Protein AF-A0A2Z7D7C2-F1 (afdb_monomer)

Secondary structure (DSSP, 8-state):
---------EEEEEEEEETTEEEEEEEETT--HHHHHHHHHTT-TT--TTTEEEEEEETTTTEEEE--SHHHHHHHHHHHHHTT--EEEEEEEEHHHHHTT-S--

pLDDT: mean 86.75, std 18.04, range [38.31, 98.19]

Radius of gyration: 15.39 Å; Cα contacts (8 Å, |Δi|>4): 149; chains: 1; bounding box: 32×45×46 Å

Structure (mmCIF, N/CA/C/O backbone):
data_AF-A0A2Z7D7C2-F1
#
_entry.id   AF-A0A2Z7D7C2-F1
#
loop_
_atom_site.group_PDB
_atom_site.id
_atom_site.type_symbol
_atom_site.label_atom_id
_atom_site.label_alt_id
_atom_site.label_comp_id
_atom_site.label_asym_id
_atom_site.label_entity_id
_atom_site.label_seq_id
_atom_site.pdbx_PDB_ins_code
_atom_site.Cartn_x
_atom_site.Cartn_y
_atom_site.Cartn_z
_atom_site.occupancy
_atom_site.B_iso_or_equiv
_atom_site.auth_seq_id
_atom_site.auth_comp_id
_atom_site.auth_asym_id
_atom_site.auth_atom_id
_atom_site.pdbx_PDB_model_num
ATOM 1 N N . MET A 1 1 ? 14.404 25.573 -25.949 1.00 41.66 1 MET A N 1
ATOM 2 C CA . MET A 1 1 ? 14.067 24.137 -25.923 1.00 41.66 1 MET A CA 1
ATOM 3 C C . MET A 1 1 ? 14.056 23.727 -24.469 1.00 41.66 1 MET A C 1
ATOM 5 O O . MET A 1 1 ? 15.106 23.742 -23.842 1.00 41.66 1 MET A O 1
ATOM 9 N N . GLU A 1 2 ? 12.870 23.511 -23.913 1.00 38.31 2 GLU A N 1
ATOM 10 C CA . GLU A 1 2 ? 12.718 23.058 -22.533 1.00 38.31 2 GLU A CA 1
ATOM 11 C C . GLU A 1 2 ? 13.292 21.645 -22.419 1.00 38.31 2 GLU A C 1
ATOM 13 O O . GLU A 1 2 ? 12.878 20.728 -23.128 1.00 38.31 2 GLU A O 1
ATOM 18 N N . THR A 1 3 ? 14.293 21.471 -21.562 1.00 45.09 3 THR A N 1
ATOM 19 C CA . THR A 1 3 ? 14.849 20.163 -21.226 1.00 45.09 3 THR A CA 1
ATOM 20 C C . THR A 1 3 ? 13.867 19.440 -20.315 1.00 45.09 3 THR A C 1
ATOM 22 O O . THR A 1 3 ? 14.005 19.445 -19.093 1.00 45.09 3 THR A O 1
ATOM 25 N N . GLY A 1 4 ? 12.855 18.823 -20.919 1.00 46.72 4 GLY A N 1
ATOM 26 C CA . GLY A 1 4 ? 11.944 17.891 -20.265 1.00 46.72 4 GLY A CA 1
ATOM 27 C C . GLY A 1 4 ? 12.640 16.571 -19.934 1.00 46.72 4 GLY A C 1
ATOM 28 O O . GLY A 1 4 ? 12.298 15.534 -20.488 1.00 46.72 4 GLY A O 1
ATOM 29 N N . SER A 1 5 ? 13.621 16.591 -19.028 1.00 55.47 5 SER A N 1
ATOM 30 C CA . SER A 1 5 ? 14.161 15.378 -18.400 1.00 55.47 5 SER A CA 1
ATOM 31 C C . SER A 1 5 ? 13.303 15.011 -17.189 1.00 55.47 5 SER A C 1
ATOM 33 O O . SER A 1 5 ? 13.752 15.033 -16.046 1.00 55.47 5 SER A O 1
ATOM 35 N N . GLY A 1 6 ? 12.035 14.710 -17.445 1.00 47.75 6 GLY A N 1
ATOM 36 C CA . GLY A 1 6 ? 11.100 14.198 -16.452 1.00 47.75 6 GLY A CA 1
ATOM 37 C C . GLY A 1 6 ? 10.884 12.703 -16.638 1.00 47.75 6 GLY A C 1
ATOM 38 O O . GLY A 1 6 ? 9.745 12.285 -16.808 1.00 47.75 6 GLY A O 1
ATOM 39 N N . SER A 1 7 ? 11.952 11.894 -16.650 1.00 45.38 7 SER A N 1
ATOM 40 C CA . SER A 1 7 ? 11.800 10.444 -16.471 1.00 45.38 7 SER A CA 1
ATOM 41 C C . SER A 1 7 ? 11.319 10.225 -15.046 1.00 45.38 7 SER A C 1
ATOM 43 O O . SER A 1 7 ? 12.105 10.112 -14.107 1.00 45.38 7 SER A O 1
ATOM 45 N N . SER A 1 8 ? 10.010 10.270 -14.859 1.00 48.44 8 SER A N 1
ATOM 46 C CA . SER A 1 8 ? 9.410 10.022 -13.571 1.00 48.44 8 SER A CA 1
ATOM 47 C C . SER A 1 8 ? 9.656 8.553 -13.223 1.00 48.44 8 SER A C 1
ATOM 49 O O . SER A 1 8 ? 9.077 7.672 -13.851 1.00 48.44 8 SER A O 1
ATOM 51 N N . ASN A 1 9 ? 10.537 8.294 -12.252 1.00 63.00 9 ASN A N 1
ATOM 52 C CA . ASN A 1 9 ? 10.939 6.965 -11.760 1.00 63.00 9 ASN A CA 1
ATOM 53 C C . ASN A 1 9 ? 9.795 6.192 -11.052 1.00 63.00 9 ASN A C 1
ATOM 55 O O . ASN A 1 9 ? 10.037 5.420 -10.125 1.00 63.00 9 ASN A O 1
ATOM 59 N N . PHE A 1 10 ? 8.541 6.426 -11.440 1.00 61.34 10 PHE A N 1
ATOM 60 C CA . PHE A 1 10 ? 7.372 5.728 -10.921 1.00 61.34 10 PHE A CA 1
ATOM 61 C C . PHE A 1 10 ? 7.216 4.403 -11.652 1.00 61.34 10 PHE A C 1
ATOM 63 O O . PHE A 1 10 ? 7.248 4.353 -12.880 1.00 61.34 10 PHE A O 1
ATOM 70 N N . THR A 1 11 ? 7.051 3.329 -10.887 1.00 82.81 11 THR A N 1
ATOM 71 C CA . THR A 1 11 ? 6.969 1.974 -11.438 1.00 82.81 11 THR A CA 1
ATOM 72 C C . THR A 1 11 ? 5.533 1.465 -11.422 1.00 82.81 11 THR A C 1
ATOM 74 O O . THR A 1 11 ? 5.127 0.780 -12.357 1.00 82.81 11 THR A O 1
ATOM 77 N N . PHE A 1 12 ? 4.738 1.860 -10.422 1.00 94.75 12 PHE A N 1
ATOM 78 C CA . PHE A 1 12 ? 3.344 1.435 -10.297 1.00 94.75 12 PHE A CA 1
ATOM 79 C C . PHE A 1 12 ? 2.425 2.563 -9.845 1.00 94.75 12 PHE A C 1
ATOM 81 O O . PHE A 1 12 ? 2.830 3.483 -9.129 1.00 94.75 12 PHE A O 1
ATOM 88 N N . LEU A 1 13 ? 1.156 2.438 -10.217 1.00 96.50 13 LEU A N 1
ATOM 89 C CA . LEU A 1 13 ? 0.057 3.193 -9.641 1.00 96.50 13 LEU A CA 1
ATOM 90 C C . LEU A 1 13 ? -0.548 2.376 -8.490 1.00 96.50 13 LEU A C 1
ATOM 92 O O . LEU A 1 13 ? -1.051 1.276 -8.696 1.00 96.50 13 LEU A O 1
ATOM 96 N N . GLY A 1 14 ? -0.479 2.899 -7.272 1.00 97.00 14 GLY A N 1
ATOM 97 C CA . GLY A 1 14 ? -1.117 2.315 -6.100 1.00 97.00 14 GLY A CA 1
ATOM 98 C C . GLY A 1 14 ? -2.558 2.796 -5.963 1.00 97.00 14 GLY A C 1
ATOM 99 O O . GLY A 1 14 ? -2.795 4.002 -5.912 1.00 97.00 14 GLY A O 1
ATOM 100 N N . SER A 1 15 ? -3.495 1.860 -5.874 1.00 97.75 15 SER A N 1
ATOM 101 C CA . SER A 1 15 ? -4.925 2.096 -5.659 1.00 97.75 15 SER A CA 1
ATOM 102 C C . SER A 1 15 ? -5.271 1.631 -4.245 1.00 97.75 15 SER A C 1
ATOM 104 O O . SER A 1 15 ? -5.320 0.431 -4.010 1.00 97.75 15 SER A O 1
ATOM 106 N N . CYS A 1 16 ? -5.391 2.542 -3.272 1.00 98.19 16 CYS A N 1
ATOM 107 C CA . CYS A 1 16 ? -5.536 2.181 -1.855 1.00 98.19 16 CYS A CA 1
ATOM 108 C C . CYS A 1 16 ? -6.928 2.502 -1.310 1.00 98.19 16 CYS A C 1
ATOM 110 O O . CYS A 1 16 ? -7.300 3.671 -1.236 1.00 98.19 16 CYS A O 1
ATOM 112 N N . GLU A 1 17 ? -7.668 1.484 -0.886 1.00 98.00 17 GLU A N 1
ATOM 113 C CA . GLU A 1 17 ? -8.974 1.638 -0.240 1.00 98.00 17 GLU A CA 1
ATOM 114 C C . GLU A 1 17 ? -8.837 1.862 1.277 1.00 98.00 17 GLU A C 1
ATOM 116 O O . GLU A 1 17 ? -8.135 1.111 1.962 1.00 98.00 17 GLU A O 1
ATOM 121 N N . TYR A 1 18 ? -9.533 2.863 1.823 1.00 97.19 18 TYR A N 1
ATOM 122 C CA . TYR A 1 18 ? -9.721 3.046 3.267 1.00 97.19 18 TYR A CA 1
ATOM 123 C C . TYR A 1 18 ? -11.052 3.758 3.542 1.00 97.19 18 TYR A C 1
ATOM 125 O O . TYR A 1 18 ? -11.287 4.837 3.012 1.00 97.19 18 TYR A O 1
ATOM 133 N N . LYS A 1 19 ? -11.910 3.167 4.391 1.00 93.25 19 LYS A N 1
ATOM 134 C CA . LYS A 1 19 ? -13.252 3.685 4.746 1.00 93.25 19 LYS A CA 1
ATOM 135 C C . LYS A 1 19 ? -14.119 4.063 3.530 1.00 93.25 19 LYS A C 1
ATOM 137 O O . LYS A 1 19 ? -14.653 5.165 3.477 1.00 93.25 19 LYS A O 1
ATOM 142 N N . ASP A 1 20 ? -14.226 3.159 2.558 1.00 92.62 20 ASP A N 1
ATOM 143 C CA . ASP A 1 20 ? -14.993 3.359 1.317 1.00 92.62 20 ASP A CA 1
ATOM 144 C C . ASP A 1 20 ? -14.472 4.497 0.408 1.00 92.62 20 ASP A C 1
ATOM 146 O O . ASP A 1 20 ? -15.086 4.812 -0.612 1.00 92.62 20 ASP A O 1
ATOM 150 N N . GLU A 1 21 ? -13.313 5.084 0.724 1.00 96.75 21 GLU A N 1
ATOM 151 C CA . GLU A 1 21 ? -12.609 6.041 -0.127 1.00 96.75 21 GLU A CA 1
A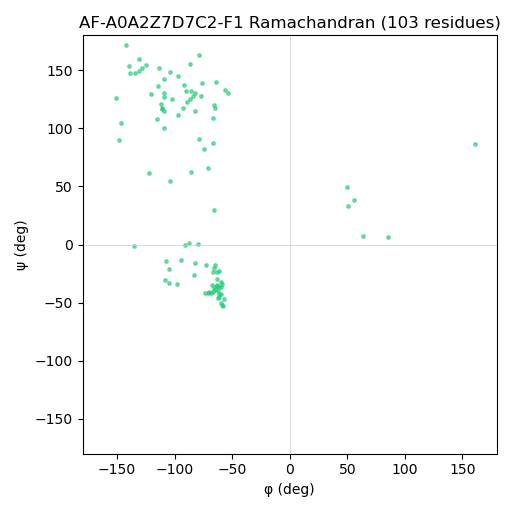TOM 152 C C . GLU A 1 21 ? -11.405 5.394 -0.818 1.00 96.75 21 GLU A C 1
ATOM 154 O O . GLU A 1 21 ? -10.745 4.505 -0.270 1.00 96.75 21 GLU A O 1
ATOM 159 N N . LEU A 1 22 ? -11.095 5.874 -2.028 1.00 97.81 22 LEU A N 1
ATOM 160 C CA . LEU A 1 2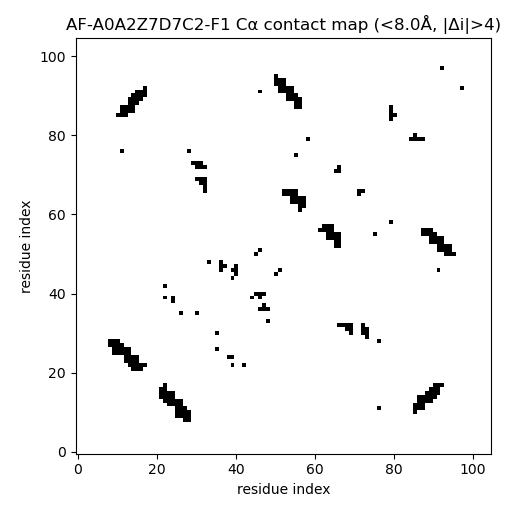2 ? -9.978 5.392 -2.835 1.00 97.81 22 LEU A CA 1
ATOM 161 C C . LEU A 1 22 ? -8.888 6.459 -2.972 1.00 97.81 22 LEU A C 1
ATOM 163 O O . LEU A 1 22 ? -9.106 7.537 -3.527 1.00 97.81 22 LEU A O 1
ATOM 167 N N . TYR A 1 23 ? -7.679 6.126 -2.527 1.00 97.81 23 TYR A N 1
ATOM 168 C CA . TYR A 1 23 ? -6.509 6.993 -2.580 1.00 97.81 23 TYR A CA 1
ATOM 169 C C . TYR A 1 23 ? -5.505 6.488 -3.616 1.00 97.81 23 TYR A C 1
ATOM 171 O O . TYR A 1 23 ? -4.885 5.437 -3.454 1.00 97.81 23 TYR A O 1
ATOM 179 N N . MET A 1 24 ? -5.296 7.283 -4.666 1.00 97.44 24 MET A N 1
ATOM 180 C CA . MET A 1 24 ? -4.332 6.979 -5.727 1.00 97.44 24 MET A CA 1
ATOM 181 C C . MET A 1 24 ? -2.948 7.537 -5.387 1.00 97.44 24 MET A C 1
ATOM 183 O O . MET A 1 24 ? -2.814 8.751 -5.207 1.00 97.44 24 MET A O 1
ATOM 187 N N . ILE A 1 25 ? -1.918 6.689 -5.331 1.00 96.06 25 ILE A N 1
ATOM 188 C CA . ILE A 1 25 ? -0.516 7.073 -5.081 1.00 96.06 25 ILE A CA 1
ATOM 189 C C . ILE A 1 25 ? 0.407 6.570 -6.194 1.00 96.06 25 ILE A C 1
ATOM 191 O O . ILE A 1 25 ? 0.131 5.552 -6.817 1.00 96.06 25 ILE A O 1
ATOM 195 N N . SER A 1 26 ? 1.539 7.234 -6.411 1.00 94.88 26 SER A N 1
ATOM 196 C CA . SER A 1 26 ? 2.615 6.672 -7.234 1.00 94.88 26 SER A CA 1
ATOM 197 C C . SER A 1 26 ? 3.577 5.876 -6.353 1.00 94.88 26 SER A C 1
ATOM 199 O O . SER A 1 26 ? 4.006 6.376 -5.313 1.00 94.88 26 SER A O 1
ATOM 201 N N . ILE A 1 27 ? 3.930 4.659 -6.770 1.00 94.94 27 ILE A N 1
ATOM 202 C CA . ILE A 1 27 ? 4.877 3.782 -6.072 1.00 94.94 27 ILE A CA 1
ATOM 203 C C . ILE A 1 27 ? 6.143 3.674 -6.925 1.00 94.94 27 ILE A C 1
ATOM 205 O O . ILE A 1 27 ? 6.109 3.187 -8.062 1.00 94.94 27 ILE A O 1
ATOM 209 N N . CYS A 1 28 ? 7.262 4.154 -6.387 1.00 88.81 28 CYS A N 1
ATOM 210 C CA . CYS A 1 28 ? 8.566 4.043 -7.038 1.00 88.81 28 CYS A CA 1
ATOM 211 C C . CYS A 1 28 ? 9.237 2.709 -6.700 1.00 88.81 28 CYS A C 1
ATOM 213 O O . CYS A 1 28 ? 9.021 2.139 -5.627 1.00 88.81 28 CYS A O 1
ATOM 215 N N . ASN A 1 29 ? 10.129 2.258 -7.581 1.00 80.62 29 ASN A N 1
ATOM 216 C CA . ASN A 1 29 ? 11.067 1.193 -7.245 1.00 80.62 29 ASN A CA 1
ATOM 217 C C . ASN A 1 29 ? 11.888 1.563 -6.003 1.00 80.62 29 ASN A C 1
ATOM 219 O O . ASN A 1 29 ? 12.435 2.662 -5.916 1.00 80.62 29 ASN A O 1
ATOM 223 N N . GLY A 1 30 ? 11.991 0.621 -5.065 1.00 85.06 30 GLY A N 1
ATOM 224 C CA . GLY A 1 30 ? 12.753 0.794 -3.827 1.00 85.06 30 GLY A CA 1
ATOM 225 C C . GLY A 1 30 ? 11.995 1.464 -2.680 1.00 85.06 30 GLY A C 1
ATOM 226 O O . GLY A 1 30 ? 12.618 1.714 -1.655 1.00 85.06 30 GLY A O 1
ATOM 227 N N . PHE A 1 31 ? 10.688 1.726 -2.818 1.00 92.75 31 PHE A N 1
ATOM 228 C CA . PHE A 1 31 ? 9.867 2.176 -1.690 1.00 92.75 31 PHE A CA 1
ATOM 229 C C . PHE A 1 31 ? 9.983 1.222 -0.494 1.00 92.75 31 PHE A C 1
ATOM 231 O O . PHE A 1 31 ? 9.792 0.013 -0.621 1.00 92.75 31 PHE A O 1
ATOM 238 N N . SER A 1 32 ? 10.235 1.802 0.671 1.00 96.75 32 SER A N 1
ATOM 239 C CA . SER A 1 32 ? 10.068 1.183 1.984 1.00 96.75 32 SER A CA 1
ATOM 240 C C . SER A 1 32 ? 8.596 1.179 2.406 1.00 96.75 32 SER A C 1
ATOM 242 O O . SER A 1 32 ? 7.771 1.964 1.920 1.00 96.75 32 SER A O 1
ATOM 244 N N . LEU A 1 33 ? 8.256 0.348 3.391 1.00 97.69 33 LEU A N 1
ATOM 245 C CA . LEU A 1 33 ? 6.935 0.362 4.016 1.00 97.69 33 LEU A CA 1
ATOM 246 C C . LEU A 1 33 ? 6.647 1.728 4.653 1.00 97.69 33 LEU A C 1
ATOM 248 O O . LEU A 1 33 ? 5.532 2.248 4.568 1.00 97.69 33 LEU A O 1
ATOM 252 N N . LYS A 1 34 ? 7.673 2.359 5.232 1.00 97.12 34 LYS A N 1
ATOM 253 C CA . LYS A 1 34 ? 7.573 3.714 5.783 1.00 97.12 34 LYS A CA 1
ATOM 254 C C . LYS A 1 34 ? 7.178 4.734 4.713 1.00 97.12 34 LYS A C 1
ATOM 256 O O . LYS A 1 34 ? 6.335 5.586 4.982 1.00 97.12 34 LYS A O 1
ATOM 261 N N . GLU A 1 35 ? 7.752 4.667 3.515 1.00 96.88 35 GLU A N 1
ATOM 262 C CA . GLU A 1 35 ? 7.420 5.589 2.420 1.00 96.88 35 GLU A CA 1
ATOM 263 C C . GLU A 1 35 ? 5.999 5.395 1.891 1.00 96.88 35 GLU A C 1
ATOM 265 O O . GLU A 1 35 ? 5.334 6.390 1.584 1.00 96.88 35 GLU A O 1
ATOM 270 N N . LEU A 1 36 ? 5.492 4.156 1.857 1.00 97.12 36 LEU A N 1
ATOM 271 C CA . LEU A 1 36 ? 4.080 3.897 1.554 1.00 97.12 36 LEU A CA 1
ATOM 272 C C . LEU A 1 36 ? 3.163 4.587 2.568 1.00 97.12 36 LEU A C 1
ATOM 274 O O . LEU A 1 36 ? 2.275 5.346 2.173 1.00 97.12 36 LEU A O 1
ATOM 278 N N . PHE A 1 37 ? 3.415 4.394 3.866 1.00 97.75 37 PHE A N 1
ATOM 279 C CA . PHE A 1 37 ? 2.646 5.061 4.919 1.00 97.75 37 PHE A CA 1
ATOM 280 C C . PHE A 1 37 ? 2.758 6.584 4.850 1.00 97.75 37 PHE A C 1
ATOM 282 O O . PHE A 1 37 ? 1.747 7.263 4.970 1.00 97.75 37 PHE A O 1
ATOM 289 N N . LEU A 1 38 ? 3.948 7.143 4.618 1.00 97.00 38 LEU A N 1
ATOM 290 C CA . LEU A 1 38 ? 4.119 8.594 4.484 1.00 97.00 38 LEU A CA 1
ATOM 291 C C . LEU A 1 38 ? 3.346 9.152 3.282 1.00 97.00 38 LEU A C 1
ATOM 293 O O . LEU A 1 38 ? 2.754 10.225 3.373 1.00 97.00 38 LEU A O 1
ATOM 297 N N . THR A 1 39 ? 3.341 8.437 2.158 1.00 96.50 39 THR A N 1
ATOM 298 C CA . THR A 1 39 ? 2.661 8.878 0.934 1.00 96.50 39 THR A CA 1
ATOM 299 C C . THR A 1 39 ? 1.142 8.820 1.084 1.00 96.50 39 THR A C 1
ATOM 301 O O . THR A 1 39 ? 0.456 9.759 0.680 1.00 96.50 39 THR A O 1
ATOM 304 N N . LEU A 1 40 ? 0.614 7.758 1.699 1.00 97.31 40 LEU A N 1
ATOM 305 C CA . LEU A 1 40 ? -0.813 7.638 2.010 1.00 97.31 40 LEU A CA 1
ATOM 306 C C . LEU A 1 40 ? -1.242 8.610 3.112 1.00 97.31 40 LEU A C 1
ATOM 308 O O . LEU A 1 40 ? -2.265 9.270 2.967 1.00 97.31 40 LEU A O 1
ATOM 312 N N . GLY A 1 41 ? -0.427 8.777 4.154 1.00 96.75 41 GLY A N 1
ATOM 313 C CA . GLY A 1 41 ? -0.674 9.695 5.266 1.00 96.75 41 GLY A CA 1
ATOM 314 C C . GLY A 1 41 ? -0.799 11.157 4.831 1.00 96.75 41 GLY A C 1
ATOM 315 O O . GLY A 1 41 ? -1.602 11.900 5.381 1.00 96.75 41 GLY A O 1
ATOM 316 N N . ARG A 1 42 ? -0.077 11.566 3.775 1.00 96.31 42 ARG A N 1
ATOM 317 C CA . ARG A 1 42 ? -0.241 12.893 3.144 1.00 96.31 42 ARG A CA 1
ATOM 318 C C . ARG A 1 42 ? -1.601 13.089 2.464 1.00 96.31 42 ARG A C 1
ATOM 320 O O . ARG A 1 42 ? -1.966 14.226 2.189 1.00 96.31 42 ARG A O 1
ATOM 327 N N . LYS A 1 43 ? -2.308 12.006 2.129 1.00 96.31 43 LYS A N 1
ATOM 328 C CA . LYS A 1 43 ? -3.657 12.039 1.540 1.00 96.31 43 LYS A CA 1
ATOM 329 C C . LYS A 1 43 ? -4.746 11.827 2.587 1.00 96.31 43 LYS A C 1
ATOM 331 O O . LYS A 1 43 ? -5.817 12.402 2.451 1.00 96.31 43 LYS A O 1
ATOM 336 N N . CYS A 1 44 ? -4.468 11.014 3.603 1.00 96.31 44 CYS A N 1
ATOM 337 C CA . CYS A 1 44 ? -5.370 10.717 4.707 1.00 96.31 44 CYS A CA 1
ATOM 338 C C . CYS A 1 44 ? -4.557 10.497 5.988 1.00 96.31 44 CYS A C 1
ATOM 340 O O . CYS A 1 44 ? -3.940 9.446 6.159 1.00 96.31 44 CYS A O 1
ATOM 342 N N . GLU A 1 45 ? -4.565 11.477 6.896 1.00 94.25 45 GLU A N 1
ATOM 343 C CA . GLU A 1 45 ? -3.751 11.476 8.127 1.00 94.25 45 GLU A CA 1
ATOM 344 C C . GLU A 1 45 ? -4.068 10.304 9.070 1.00 94.25 45 GLU A C 1
ATOM 346 O O . GLU A 1 45 ? -3.230 9.891 9.873 1.00 94.25 45 GLU A O 1
ATOM 351 N N . GLU A 1 46 ? -5.268 9.727 8.956 1.00 94.75 46 GLU A N 1
ATOM 352 C CA . GLU A 1 46 ? -5.653 8.531 9.704 1.00 94.75 46 GLU A CA 1
ATOM 353 C C . GLU A 1 46 ? -4.867 7.278 9.290 1.00 94.75 46 GLU A C 1
ATOM 355 O O . GLU A 1 46 ? -4.748 6.340 10.086 1.00 94.75 46 GLU A O 1
ATOM 360 N N . ILE A 1 47 ? -4.329 7.246 8.064 1.00 96.25 47 ILE A N 1
ATOM 361 C CA . ILE A 1 47 ? -3.501 6.146 7.571 1.00 96.25 47 ILE A CA 1
ATOM 362 C C . ILE A 1 47 ? -2.090 6.304 8.135 1.00 96.25 47 ILE A C 1
ATOM 364 O O . ILE A 1 47 ? -1.213 6.936 7.548 1.00 96.25 47 ILE A O 1
ATOM 368 N N . SER A 1 48 ? -1.869 5.681 9.290 1.00 95.19 48 SER A N 1
ATOM 369 C CA . SER A 1 48 ? -0.586 5.668 9.985 1.00 95.19 48 SER A CA 1
ATOM 370 C C . SER A 1 48 ? -0.156 4.242 10.343 1.00 95.19 48 SER A C 1
ATOM 372 O O . SER A 1 48 ? -1.009 3.377 10.582 1.00 95.19 48 SER A O 1
ATOM 374 N N . PRO A 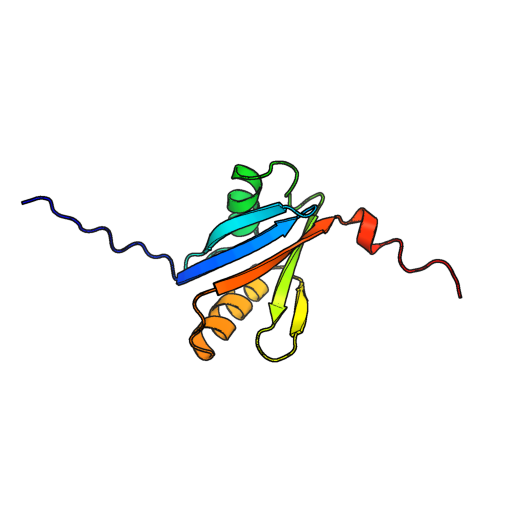1 49 ? 1.159 3.975 10.451 1.00 94.44 49 PRO A N 1
ATOM 375 C CA . PRO A 1 49 ? 1.653 2.657 10.840 1.00 94.44 49 PRO A CA 1
ATOM 376 C C . PRO A 1 49 ? 1.256 2.282 12.272 1.00 94.44 49 PRO A C 1
ATOM 378 O O . PRO A 1 49 ? 1.303 1.108 12.636 1.00 94.44 49 PRO A O 1
ATOM 381 N N . GLN A 1 50 ? 0.857 3.248 13.107 1.00 92.56 50 GLN A N 1
ATOM 382 C CA . GLN A 1 50 ? 0.365 2.991 14.459 1.00 92.56 50 GLN A CA 1
ATOM 383 C C . GLN A 1 50 ? -1.039 2.387 14.433 1.00 92.56 50 GLN A C 1
ATOM 385 O O . GLN A 1 50 ? -1.278 1.416 15.149 1.00 92.56 50 GLN A O 1
ATOM 390 N N . ASN A 1 51 ? -1.921 2.892 13.568 1.00 92.19 51 ASN A N 1
ATOM 391 C CA . ASN A 1 51 ? -3.357 2.607 13.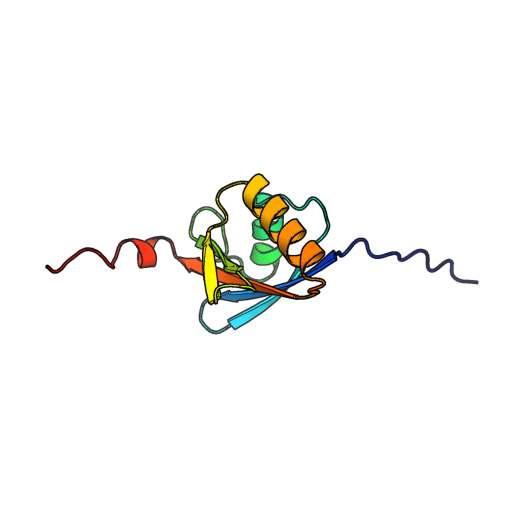625 1.00 92.19 51 ASN A CA 1
ATOM 392 C C . ASN A 1 51 ? -3.831 1.622 12.552 1.00 92.19 51 ASN A C 1
ATOM 394 O O . ASN A 1 51 ? -4.889 1.009 12.702 1.00 92.19 51 ASN A O 1
ATOM 398 N N . VAL A 1 52 ? -3.062 1.468 11.473 1.00 96.00 52 VAL A N 1
ATOM 399 C CA . VAL A 1 52 ? -3.513 0.810 10.247 1.00 96.00 52 VAL A CA 1
ATOM 400 C C . VAL A 1 52 ? -2.500 -0.238 9.790 1.00 96.00 52 VAL A C 1
ATOM 402 O O . VAL A 1 52 ? -1.299 -0.120 10.028 1.00 96.00 52 VAL A O 1
ATOM 405 N N . ILE A 1 53 ? -3.004 -1.287 9.151 1.00 96.62 53 ILE A N 1
ATOM 406 C CA . ILE A 1 53 ? -2.241 -2.326 8.464 1.00 96.62 53 ILE A CA 1
ATOM 407 C C . ILE A 1 53 ? -2.464 -2.137 6.968 1.00 96.62 53 ILE A C 1
ATOM 409 O O . ILE A 1 53 ? -3.608 -2.029 6.525 1.00 96.62 53 ILE A O 1
ATOM 413 N N . LEU A 1 54 ? -1.381 -2.119 6.193 1.00 98.12 54 LEU A N 1
ATOM 414 C CA . LEU A 1 54 ? -1.459 -2.101 4.737 1.00 98.12 54 LEU A CA 1
ATOM 415 C C . LEU A 1 54 ? -1.439 -3.524 4.194 1.00 98.12 54 LEU A C 1
ATOM 417 O O . LEU A 1 54 ? -0.664 -4.373 4.639 1.00 98.12 54 LEU A O 1
ATOM 421 N N . GLN A 1 55 ? -2.302 -3.775 3.219 1.00 98.19 55 GLN A N 1
ATOM 422 C CA . GLN A 1 55 ? -2.358 -5.037 2.499 1.00 98.19 55 GLN A CA 1
ATOM 423 C C . GLN A 1 55 ? -2.467 -4.768 1.003 1.00 98.19 55 GLN A C 1
ATOM 425 O O . GLN A 1 55 ? -3.115 -3.800 0.615 1.00 98.19 55 GLN A O 1
ATOM 430 N N . TYR A 1 56 ? -1.902 -5.639 0.171 1.00 97.94 56 TYR A N 1
ATOM 431 C CA . TYR A 1 56 ? -2.106 -5.611 -1.279 1.00 97.94 56 TYR A CA 1
ATOM 432 C C . TYR A 1 56 ? -2.872 -6.845 -1.753 1.00 97.94 56 TYR A C 1
ATOM 434 O O . TYR A 1 56 ? -2.803 -7.907 -1.131 1.00 97.94 56 TYR A O 1
ATOM 442 N N . LEU A 1 57 ? -3.610 -6.715 -2.851 1.00 97.69 57 LEU A N 1
ATOM 443 C CA . LEU A 1 57 ? -4.308 -7.827 -3.481 1.00 97.69 57 LEU A CA 1
ATOM 444 C C . LEU A 1 57 ? -3.334 -8.603 -4.371 1.00 97.69 57 LEU A C 1
ATOM 446 O O . LEU A 1 57 ? -2.855 -8.096 -5.381 1.00 97.69 57 LEU A O 1
ATOM 450 N N . ALA A 1 58 ? -3.049 -9.857 -4.022 1.00 96.06 58 ALA A N 1
ATOM 451 C CA . ALA A 1 58 ? -2.193 -10.712 -4.828 1.00 96.06 58 ALA A CA 1
ATOM 452 C C . ALA A 1 58 ? -2.857 -11.004 -6.191 1.00 96.06 58 ALA A C 1
ATOM 454 O O . ALA A 1 58 ? -3.893 -11.687 -6.231 1.00 96.06 58 ALA A O 1
ATOM 455 N N . PRO A 1 59 ? -2.247 -10.584 -7.317 1.00 92.75 59 PRO A N 1
ATOM 456 C CA . PRO A 1 59 ? -2.887 -10.614 -8.637 1.00 92.75 59 PRO A CA 1
ATOM 457 C C . PRO A 1 59 ? -3.243 -12.022 -9.136 1.00 92.75 59 PRO A C 1
ATOM 459 O O . PRO A 1 59 ? -4.148 -12.191 -9.945 1.00 92.75 59 PRO A O 1
ATOM 462 N N . HIS A 1 60 ? -2.560 -13.052 -8.635 1.00 89.81 60 HIS A N 1
ATOM 463 C CA . HIS A 1 60 ? -2.732 -14.440 -9.066 1.00 89.81 60 HIS A CA 1
ATOM 464 C C . HIS A 1 60 ? -3.712 -15.247 -8.198 1.00 89.81 60 HIS A C 1
ATOM 466 O O . HIS A 1 60 ? -4.088 -16.354 -8.582 1.00 89.81 60 HIS A O 1
ATOM 472 N N . ARG A 1 61 ? -4.103 -14.746 -7.016 1.00 87.38 61 ARG A N 1
ATOM 473 C CA . ARG A 1 61 ? -4.869 -15.535 -6.029 1.00 87.38 61 ARG A CA 1
ATOM 474 C C . ARG A 1 61 ? -6.054 -14.822 -5.382 1.00 87.3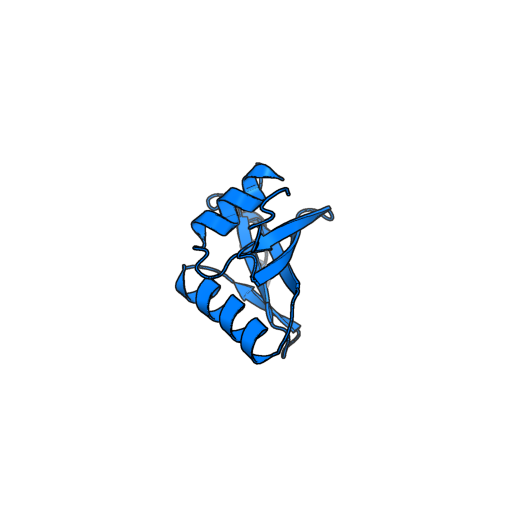8 61 ARG A C 1
ATOM 476 O O . ARG A 1 61 ? -6.758 -15.463 -4.613 1.00 87.38 61 ARG A O 1
ATOM 483 N N . LYS A 1 62 ? -6.320 -13.548 -5.705 1.00 84.12 62 LYS A N 1
ATOM 484 C CA . LYS A 1 62 ? -7.395 -12.739 -5.083 1.00 84.12 62 LYS A CA 1
ATOM 485 C C . LYS A 1 62 ? -7.359 -12.778 -3.543 1.00 84.12 62 LYS A C 1
ATOM 487 O O . LYS A 1 62 ? -8.394 -12.742 -2.884 1.00 84.12 62 LYS A O 1
ATOM 492 N N . LEU A 1 63 ? -6.159 -12.878 -2.973 1.00 94.88 63 LEU A N 1
ATOM 493 C CA . LEU A 1 63 ? -5.919 -12.865 -1.532 1.00 94.88 63 LEU A CA 1
ATOM 494 C C . LEU A 1 63 ? -5.243 -11.558 -1.149 1.00 94.88 63 LEU A C 1
ATOM 496 O O . LEU A 1 63 ? -4.377 -11.082 -1.879 1.00 94.88 63 LEU A O 1
ATOM 500 N N . TYR A 1 64 ? -5.602 -11.014 0.010 1.00 96.44 64 TYR A N 1
ATOM 501 C CA . TYR A 1 64 ? -4.891 -9.875 0.573 1.00 96.44 64 TYR A CA 1
ATOM 502 C C . TYR A 1 64 ? -3.664 -10.345 1.343 1.00 96.44 64 TYR A C 1
ATOM 504 O O . TYR A 1 64 ? -3.766 -11.194 2.229 1.00 96.44 64 TYR A O 1
ATOM 512 N N . VAL A 1 65 ? -2.517 -9.768 1.007 1.00 97.50 65 VAL A N 1
ATOM 513 C CA . VAL A 1 65 ? -1.225 -10.040 1.633 1.00 97.50 65 VAL A CA 1
ATOM 514 C C . VAL A 1 65 ? -0.827 -8.821 2.452 1.00 97.50 65 VAL A C 1
ATOM 516 O O . VAL A 1 65 ? -0.841 -7.703 1.943 1.00 97.50 65 VAL A O 1
ATOM 519 N N . THR A 1 66 ? -0.506 -9.033 3.726 1.00 97.62 66 THR A N 1
ATOM 520 C CA . THR A 1 66 ? -0.092 -7.968 4.647 1.00 97.62 66 THR A CA 1
ATOM 521 C C . THR A 1 66 ? 1.345 -7.531 4.385 1.00 97.62 66 THR A C 1
ATOM 523 O O . THR A 1 66 ? 2.205 -8.379 4.180 1.00 97.62 66 THR A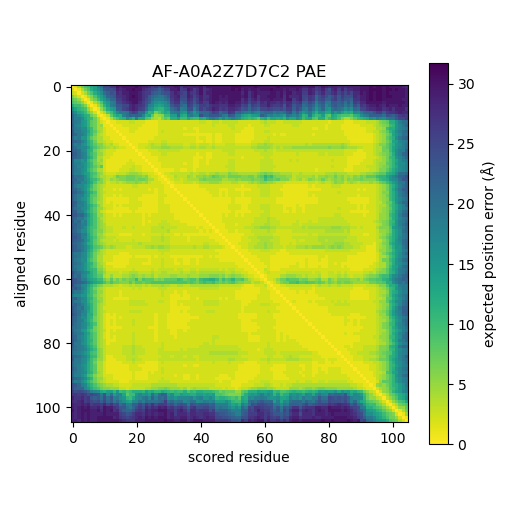 O 1
ATOM 526 N N . LEU A 1 67 ? 1.594 -6.221 4.440 1.00 98.06 67 LEU A N 1
ATOM 527 C CA . LEU A 1 67 ? 2.928 -5.626 4.395 1.00 98.06 67 LEU A CA 1
ATOM 528 C C . LEU A 1 67 ? 3.399 -5.333 5.828 1.00 98.06 67 LEU A C 1
ATOM 530 O O . LEU A 1 67 ? 2.837 -4.459 6.491 1.00 98.06 67 LEU A O 1
ATOM 534 N N . ASN A 1 68 ? 4.405 -6.063 6.307 1.00 96.88 68 ASN A N 1
ATOM 535 C CA . ASN A 1 68 ? 4.961 -5.922 7.657 1.00 96.88 68 ASN A CA 1
ATOM 536 C C . ASN A 1 68 ? 6.353 -5.286 7.656 1.00 96.88 68 ASN A C 1
ATOM 538 O O . ASN A 1 68 ? 6.707 -4.588 8.605 1.00 96.88 68 ASN A O 1
ATOM 542 N N . GLU A 1 69 ? 7.124 -5.508 6.594 1.00 97.50 69 GLU A N 1
ATOM 543 C CA . GLU A 1 69 ? 8.493 -5.014 6.455 1.00 97.50 69 GLU A CA 1
ATOM 544 C C . GLU A 1 69 ? 8.809 -4.576 5.019 1.00 97.50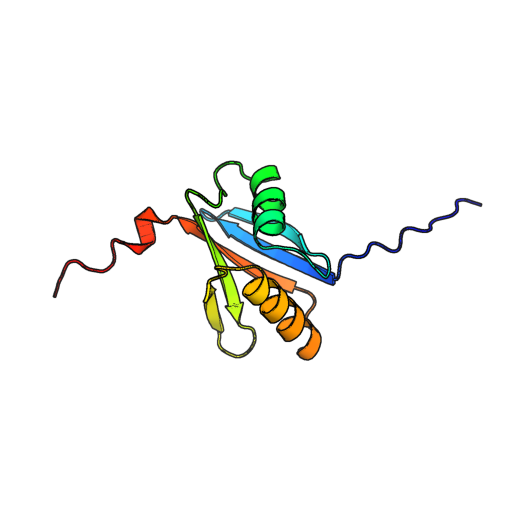 69 GLU A C 1
ATOM 546 O O . GLU A 1 69 ? 8.017 -4.761 4.092 1.00 97.50 69 GLU A O 1
ATOM 551 N N . ASP A 1 70 ? 9.975 -3.960 4.823 1.00 97.69 70 ASP A N 1
ATOM 552 C CA . ASP A 1 70 ? 10.387 -3.433 3.517 1.00 97.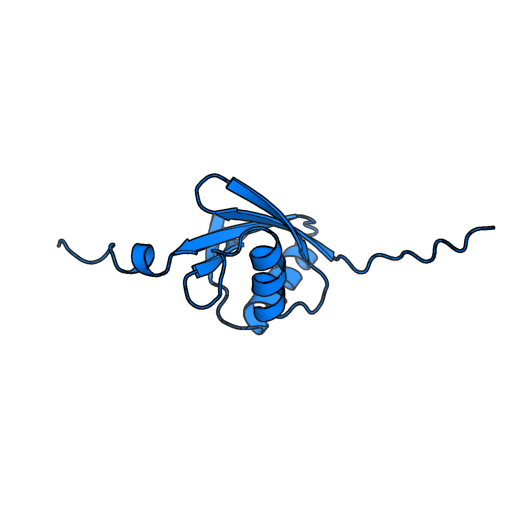69 70 ASP A CA 1
ATOM 553 C C . ASP A 1 70 ? 10.539 -4.546 2.463 1.00 97.69 70 ASP A C 1
ATOM 555 O O . ASP A 1 70 ? 10.297 -4.3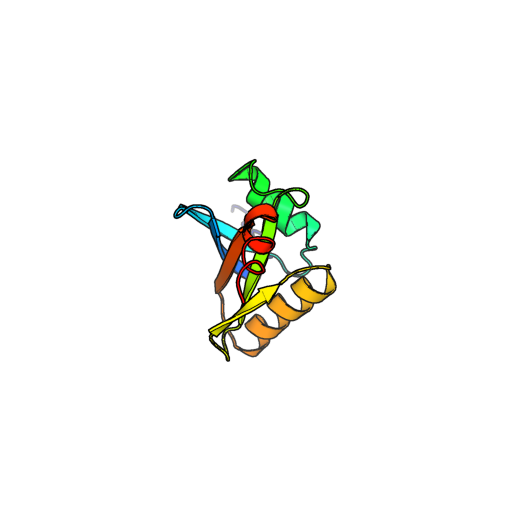23 1.274 1.00 97.69 70 ASP A O 1
ATOM 559 N N . ASP A 1 71 ? 10.883 -5.765 2.881 1.00 97.31 71 ASP A N 1
ATOM 560 C CA . ASP A 1 71 ? 10.988 -6.941 2.009 1.00 97.31 71 ASP A CA 1
ATOM 561 C C . ASP A 1 71 ? 9.638 -7.308 1.391 1.00 97.31 71 ASP A C 1
ATOM 563 O O . ASP A 1 71 ? 9.585 -7.656 0.210 1.00 97.31 71 ASP A O 1
ATOM 567 N N . ASP A 1 72 ? 8.536 -7.136 2.125 1.00 97.56 72 ASP A N 1
ATOM 568 C CA . ASP A 1 72 ? 7.191 -7.366 1.594 1.00 97.56 72 ASP A CA 1
ATOM 569 C C . ASP A 1 72 ? 6.863 -6.385 0.462 1.00 97.56 72 ASP A C 1
ATOM 571 O O . ASP A 1 72 ? 6.278 -6.771 -0.552 1.00 97.56 72 ASP A O 1
ATOM 575 N N . VAL A 1 73 ? 7.288 -5.124 0.588 1.00 97.31 73 VAL A N 1
ATOM 576 C CA . VAL A 1 73 ? 7.095 -4.094 -0.447 1.00 97.31 73 VAL A CA 1
ATOM 577 C C . VAL A 1 73 ? 7.935 -4.406 -1.688 1.00 97.31 73 VAL A C 1
ATOM 579 O O . VAL A 1 73 ? 7.451 -4.301 -2.824 1.00 97.31 73 VAL A O 1
ATOM 582 N N . ARG A 1 74 ? 9.180 -4.856 -1.489 1.00 95.94 74 ARG A N 1
ATOM 583 C CA . ARG A 1 74 ? 10.055 -5.315 -2.579 1.00 95.94 74 ARG A CA 1
ATOM 584 C C . ARG A 1 74 ? 9.456 -6.520 -3.304 1.00 95.94 74 ARG A C 1
ATOM 586 O O . ARG A 1 74 ? 9.390 -6.522 -4.530 1.00 95.94 74 ARG A O 1
ATOM 593 N N . ASN A 1 75 ? 8.944 -7.502 -2.570 1.00 95.81 75 ASN A N 1
ATOM 594 C CA . ASN A 1 75 ? 8.308 -8.686 -3.147 1.00 95.81 75 ASN A CA 1
ATOM 595 C C . ASN A 1 75 ? 7.002 -8.346 -3.877 1.00 95.81 75 ASN A C 1
ATOM 597 O O . ASN A 1 75 ? 6.761 -8.850 -4.974 1.00 95.81 75 ASN A O 1
ATOM 601 N N . MET A 1 76 ? 6.184 -7.454 -3.314 1.00 96.25 76 MET A N 1
ATOM 602 C CA . MET A 1 76 ? 4.961 -6.951 -3.941 1.00 96.25 76 MET A CA 1
ATOM 603 C C . MET A 1 76 ? 5.260 -6.293 -5.295 1.00 96.25 76 MET A C 1
ATOM 605 O O . MET A 1 76 ? 4.660 -6.662 -6.306 1.00 96.25 76 MET A O 1
ATOM 609 N N . THR A 1 77 ? 6.193 -5.340 -5.336 1.00 95.06 77 THR A N 1
ATOM 610 C CA . THR A 1 77 ? 6.571 -4.635 -6.577 1.00 95.06 77 THR A CA 1
ATOM 611 C C . THR A 1 77 ? 7.230 -5.575 -7.591 1.00 95.06 77 THR A C 1
ATOM 613 O O . THR A 1 77 ? 6.919 -5.523 -8.785 1.00 95.06 77 THR A O 1
ATOM 616 N N . HIS A 1 78 ? 8.071 -6.505 -7.132 1.00 94.12 78 HIS A N 1
ATOM 617 C CA . HIS A 1 78 ? 8.681 -7.516 -7.993 1.00 94.12 78 HIS A CA 1
ATOM 618 C C . HIS A 1 78 ? 7.635 -8.443 -8.631 1.00 94.12 78 HIS A C 1
ATOM 620 O O . HIS A 1 78 ? 7.654 -8.634 -9.846 1.00 94.12 78 HIS A O 1
ATOM 626 N N . LEU A 1 79 ? 6.665 -8.943 -7.856 1.00 94.31 79 LEU A N 1
ATOM 627 C CA . LEU A 1 79 ? 5.579 -9.786 -8.366 1.00 94.31 79 LEU A CA 1
ATOM 628 C C . LEU A 1 79 ? 4.784 -9.082 -9.475 1.00 94.31 79 LEU A C 1
ATOM 630 O O . LEU A 1 79 ? 4.547 -9.670 -10.532 1.00 94.31 79 LEU A O 1
ATOM 634 N N . HIS A 1 80 ? 4.407 -7.818 -9.266 1.00 94.25 80 HIS A N 1
ATOM 635 C CA . HIS A 1 80 ? 3.678 -7.043 -10.275 1.00 94.25 80 HIS A CA 1
ATOM 636 C C . HIS A 1 80 ? 4.531 -6.785 -11.523 1.00 94.25 80 HIS A C 1
ATOM 638 O O . HIS A 1 80 ? 4.016 -6.891 -12.637 1.00 94.25 80 HIS A O 1
ATOM 644 N N . THR A 1 81 ? 5.841 -6.559 -11.358 1.00 92.31 81 THR A N 1
ATOM 645 C CA . THR A 1 81 ? 6.792 -6.479 -12.482 1.00 92.31 81 THR A CA 1
ATOM 646 C C . THR A 1 81 ? 6.793 -7.773 -13.298 1.00 92.31 81 THR A C 1
ATOM 648 O O . THR A 1 81 ? 6.609 -7.734 -14.515 1.00 92.31 81 THR A O 1
ATOM 651 N N . CYS A 1 82 ? 6.959 -8.931 -12.645 1.00 93.12 82 CYS A N 1
ATOM 652 C CA . CYS A 1 82 ? 6.983 -10.241 -13.304 1.00 93.12 82 CYS A CA 1
ATOM 653 C C . CYS A 1 82 ? 5.687 -10.531 -14.067 1.00 93.12 82 CYS A C 1
ATOM 655 O O . CYS A 1 82 ? 5.715 -11.147 -15.130 1.00 93.12 82 CYS A O 1
ATOM 657 N N . MET A 1 83 ? 4.556 -10.057 -13.544 1.00 94.19 83 MET A N 1
ATOM 658 C CA . MET A 1 83 ? 3.240 -10.223 -14.159 1.00 94.19 83 MET A CA 1
ATOM 659 C C . MET A 1 83 ? 2.882 -9.122 -15.168 1.00 94.19 83 MET A C 1
ATOM 661 O O . MET A 1 83 ? 1.796 -9.172 -15.741 1.00 94.19 83 MET A O 1
ATOM 665 N N . ARG A 1 84 ? 3.783 -8.158 -15.419 1.00 93.00 84 ARG A N 1
ATOM 666 C CA . ARG A 1 84 ? 3.573 -7.014 -16.326 1.00 93.00 84 ARG A CA 1
ATOM 667 C C . ARG A 1 84 ? 2.331 -6.183 -15.978 1.00 93.00 84 ARG A C 1
ATOM 669 O O . ARG A 1 84 ? 1.615 -5.721 -16.865 1.00 93.00 84 ARG A O 1
ATOM 676 N N . LEU A 1 85 ? 2.079 -5.997 -14.686 1.00 93.00 85 LEU A N 1
ATOM 677 C CA . LEU A 1 85 ? 0.980 -5.184 -14.168 1.00 93.00 85 LEU A CA 1
ATOM 678 C C . LEU A 1 85 ? 1.479 -3.783 -13.816 1.00 93.00 85 LEU A C 1
ATOM 680 O O . LEU A 1 85 ? 2.601 -3.621 -13.351 1.00 93.00 85 LEU A O 1
ATOM 684 N N . THR A 1 86 ? 0.637 -2.774 -14.018 1.00 93.50 86 THR A N 1
ATOM 685 C CA . THR A 1 86 ? 0.965 -1.364 -13.738 1.00 93.50 86 THR A CA 1
ATOM 686 C C . THR A 1 86 ? 0.246 -0.812 -12.511 1.00 93.50 86 THR A C 1
ATOM 688 O O . THR A 1 86 ? 0.625 0.246 -12.008 1.00 93.50 86 THR A O 1
ATOM 691 N N . ILE A 1 87 ? -0.775 -1.520 -12.022 1.00 96.12 87 ILE A N 1
ATOM 692 C CA . ILE A 1 87 ? -1.594 -1.131 -10.874 1.00 96.12 87 ILE A CA 1
ATOM 693 C C . ILE A 1 87 ? -1.368 -2.130 -9.743 1.00 96.12 87 ILE A C 1
ATOM 695 O O . ILE A 1 87 ? -1.332 -3.338 -9.980 1.00 96.12 87 ILE A O 1
ATOM 699 N N . ILE A 1 88 ? -1.220 -1.606 -8.528 1.00 97.12 88 ILE A N 1
ATOM 700 C CA . ILE A 1 88 ? -1.188 -2.378 -7.287 1.00 97.12 88 ILE A CA 1
ATOM 701 C C . ILE A 1 88 ? -2.408 -1.974 -6.468 1.00 97.12 88 ILE A C 1
ATOM 703 O O . ILE A 1 88 ? -2.460 -0.868 -5.922 1.00 97.12 88 ILE A O 1
ATOM 707 N N . ASP A 1 89 ? -3.380 -2.877 -6.380 1.00 97.75 89 ASP A N 1
ATOM 708 C CA . ASP A 1 89 ? -4.539 -2.695 -5.514 1.00 97.75 89 ASP A CA 1
ATOM 709 C C . ASP A 1 89 ? -4.149 -2.980 -4.064 1.00 97.75 89 ASP A C 1
ATOM 711 O O . ASP A 1 89 ? -3.586 -4.027 -3.733 1.00 97.75 89 ASP A O 1
ATOM 715 N N . MET A 1 90 ? -4.451 -2.029 -3.194 1.00 97.88 90 MET A N 1
ATOM 716 C CA . MET A 1 90 ? -4.134 -2.031 -1.778 1.00 97.88 90 MET A CA 1
ATOM 717 C C . MET A 1 90 ? -5.369 -1.695 -0.957 1.00 97.88 90 MET A C 1
ATOM 719 O O . MET A 1 90 ? -6.321 -1.077 -1.428 1.00 97.88 90 MET A O 1
ATOM 723 N N . ARG A 1 91 ? -5.323 -2.062 0.316 1.00 97.56 91 ARG A N 1
ATOM 724 C CA . ARG A 1 91 ? -6.257 -1.570 1.319 1.00 97.56 91 ARG A CA 1
ATOM 725 C C . ARG A 1 91 ? -5.537 -1.260 2.615 1.00 97.56 91 ARG A C 1
ATOM 727 O O . ARG A 1 91 ? -4.581 -1.945 2.992 1.00 97.56 91 ARG A O 1
ATOM 734 N N . ALA A 1 92 ? -6.044 -0.259 3.309 1.00 97.44 92 ALA A N 1
ATOM 735 C CA . ALA A 1 92 ? -5.658 0.084 4.660 1.00 97.44 92 ALA A CA 1
ATOM 736 C C . ALA A 1 92 ? -6.750 -0.428 5.613 1.00 97.44 92 ALA A C 1
ATOM 738 O O . ALA A 1 92 ? -7.930 -0.133 5.442 1.00 97.44 92 ALA A O 1
ATOM 739 N N . VAL A 1 93 ? -6.379 -1.226 6.613 1.00 95.88 93 VAL A N 1
ATOM 740 C CA . VAL A 1 93 ? -7.321 -1.811 7.582 1.00 95.88 93 VAL A CA 1
ATOM 741 C C . VAL A 1 93 ? -6.943 -1.357 8.981 1.00 95.88 93 VAL A C 1
ATOM 743 O O . VAL A 1 93 ? -5.783 -1.487 9.373 1.00 95.88 93 VAL A O 1
ATOM 746 N N . LYS A 1 94 ? -7.895 -0.829 9.758 1.00 93.94 94 LYS A N 1
ATOM 747 C CA . LYS A 1 94 ? -7.606 -0.459 11.148 1.00 93.94 94 LYS A CA 1
ATOM 748 C C . LYS A 1 94 ? -7.242 -1.695 11.975 1.00 93.94 94 LYS A C 1
ATOM 750 O O . LYS A 1 94 ? -7.865 -2.749 11.853 1.00 93.94 94 LYS A O 1
ATOM 755 N N . LYS A 1 95 ? -6.246 -1.555 12.849 1.00 90.56 95 LYS A N 1
ATOM 756 C CA . LYS A 1 95 ? -5.771 -2.649 13.713 1.00 90.56 95 LYS A CA 1
ATOM 757 C C . LYS A 1 95 ? -6.831 -3.138 14.702 1.00 90.56 95 LYS A C 1
ATOM 759 O O . LYS A 1 95 ? -6.902 -4.335 14.965 1.00 90.56 95 LYS A O 1
ATOM 764 N N . ASP A 1 96 ? -7.668 -2.238 15.213 1.00 79.94 96 ASP A N 1
ATOM 765 C CA . ASP A 1 96 ? -8.766 -2.562 16.135 1.00 79.94 96 ASP A CA 1
ATOM 766 C C . ASP A 1 96 ? -9.811 -3.507 15.505 1.00 79.94 96 ASP A C 1
ATOM 768 O O . ASP A 1 96 ? -10.286 -4.438 16.154 1.00 79.94 96 ASP A O 1
ATOM 772 N N . GLN A 1 97 ? -10.093 -3.350 14.212 1.00 65.38 97 GLN A N 1
ATOM 773 C CA . GLN A 1 97 ? -11.030 -4.187 13.461 1.00 65.38 97 GLN A CA 1
ATOM 774 C C . GLN A 1 97 ? -10.489 -5.592 13.164 1.00 65.38 97 GLN A C 1
ATOM 776 O O . GLN A 1 97 ? -11.266 -6.497 12.856 1.00 65.38 97 GLN A O 1
ATOM 781 N N . MET A 1 98 ? -9.175 -5.812 13.273 1.00 59.44 98 MET A N 1
ATOM 782 C CA . MET A 1 98 ? -8.571 -7.124 13.026 1.00 59.44 98 MET A CA 1
ATOM 783 C C . MET A 1 98 ? -8.654 -8.051 14.253 1.00 59.44 98 MET A C 1
ATOM 785 O O . MET A 1 98 ? -8.716 -9.268 14.090 1.00 59.44 98 MET A O 1
ATOM 789 N N . GLY A 1 99 ? -8.733 -7.491 15.469 1.00 54.53 99 GLY A N 1
ATOM 790 C CA . GLY A 1 99 ? -8.874 -8.241 16.727 1.00 54.53 99 GLY A CA 1
ATOM 791 C C . GLY A 1 99 ? -10.306 -8.679 17.070 1.00 54.53 99 GLY A C 1
ATOM 792 O O . GLY A 1 99 ? -10.494 -9.570 17.891 1.00 54.53 99 GLY A O 1
ATOM 793 N N . GLY A 1 100 ? -11.323 -8.103 16.421 1.00 48.06 100 GLY A N 1
ATOM 794 C CA . GLY A 1 100 ? -12.738 -8.377 16.711 1.00 48.06 100 GLY A CA 1
ATOM 795 C C . GLY A 1 100 ? -13.310 -9.667 16.106 1.00 48.06 100 GLY A C 1
ATOM 796 O O . GLY A 1 100 ? -14.490 -9.943 16.289 1.00 48.06 100 GLY A O 1
ATOM 797 N N . ARG A 1 101 ? -12.514 -10.459 15.372 1.00 50.34 101 ARG A N 1
ATOM 798 C CA . ARG A 1 101 ? -12.982 -11.698 14.714 1.00 50.34 101 ARG A CA 1
ATOM 799 C C . ARG A 1 101 ? -12.844 -12.978 15.550 1.00 50.34 101 ARG A C 1
ATOM 801 O O . ARG A 1 101 ? -13.276 -14.021 15.077 1.00 50.34 101 ARG A O 1
ATOM 808 N N . ASN A 1 102 ? -12.327 -12.907 16.781 1.00 48.28 102 ASN A N 1
ATOM 809 C CA . ASN A 1 102 ? -12.169 -14.067 17.672 1.00 48.28 102 ASN A CA 1
ATOM 810 C C . ASN A 1 102 ? -12.901 -13.896 19.015 1.00 48.28 102 ASN A C 1
ATOM 812 O O . ASN A 1 102 ? -12.287 -13.931 20.078 1.00 48.28 102 ASN A O 1
ATOM 816 N N . VAL A 1 103 ? -14.225 -13.750 18.973 1.00 48.56 103 VAL A N 1
ATOM 817 C CA . VAL A 1 103 ? -15.105 -14.100 20.101 1.00 48.56 103 VAL A CA 1
ATOM 818 C C . VAL A 1 103 ? -16.437 -14.578 19.531 1.00 48.56 103 VAL A C 1
ATOM 820 O O . VAL A 1 103 ? -17.297 -13.769 19.196 1.00 48.56 103 VAL A O 1
ATOM 823 N N . ASN A 1 104 ? -16.517 -15.891 19.291 1.00 39.44 104 ASN A N 1
ATOM 824 C CA . ASN A 1 104 ? -17.688 -16.767 19.455 1.00 39.44 104 ASN A CA 1
ATOM 825 C C . ASN A 1 104 ? -17.495 -18.053 18.630 1.00 39.44 104 ASN A C 1
ATOM 827 O O . ASN A 1 104 ? -17.945 -18.152 17.487 1.00 39.44 104 ASN A O 1
ATOM 831 N N . MET A 1 105 ? -16.837 -19.039 19.243 1.00 38.31 105 MET A N 1
ATOM 832 C CA . MET A 1 105 ? -17.199 -20.455 19.122 1.00 38.31 105 MET A CA 1
ATOM 833 C C . MET A 1 105 ? -17.368 -21.004 20.532 1.00 38.31 105 MET A C 1
ATOM 835 O O . MET A 1 105 ? -16.524 -20.640 21.383 1.00 38.31 105 MET A O 1
#

Nearest PDB structures (foldseek):
  4mjs-assembly12_W  TM=7.900E-01  e=7.727E-05  Rattus norvegicus
  1wmh-assembly1_A  TM=9.089E-01  e=6.234E-04  Homo sapiens
  2kfk-assembly1_B  TM=7.931E-01  e=1.827E-03  Saccharomyces cerevisiae
  1wmh-assembly1_B  TM=7.755E-01  e=1.827E-03  Homo sapiens
  4rm9-assembly1_A  TM=6.805E-01  e=1.384E-02  Homo sapiens

InterPro domains:
  IPR000270 PB1 domain [PF00564] (14-86)

Foldseek 3Di:
DDPPPPPPQFQAWEWEDDPNDTDIDTDGPQDWPVNVQVRVCVVPVCSHPVFKWKWWQQPVPRDTDTDDTRVVVNVQSVSCVVVVHRYIYMYIGTPVVVVPPPPDD

Mean predicted aligned error: 7.61 Å

Sequence (105 aa):
METGSGSSNFTFLGSCEYKDELYMISICNGFSLKELFLTLGRKCEEISPQNVILQYLAPHRKLYVTLNEDDDVRNMTHLHTCMRLTIIDMRAVKKDQMGGRNVNM

Solvent-accessible surface area (backbone atoms only — not comparable to full-atom values): 6282 Å² total; per-residue (Å²): 131,86,84,81,81,71,80,70,72,60,64,30,41,32,42,31,36,44,93,96,40,79,48,79,44,80,38,42,79,86,50,41,51,66,52,52,37,53,60,46,23,75,78,38,73,76,45,32,81,88,48,31,44,46,28,36,53,40,90,91,70,83,41,77,45,74,54,88,46,45,65,45,41,49,50,52,54,48,52,33,55,78,68,73,47,54,67,45,49,32,36,51,41,53,53,74,71,67,66,70,80,79,80,87,131

Organism: NCBI:txid472368